Protein AF-A0A063ZDJ4-F1 (afdb_monomer_lite)

Sequence (96 aa):
MSEMTSIKIATGVKDRLNHLKIHPRETYSDLISRLASRAQVEVPPWQIPLIHVRINGVIRELKHPIEISAEMDEGEYILYNHEYRLLVVAPDLSEG

Secondary structure (DSSP, 8-state):
----------HHHHHHHHHT-SSTT--HHHHHHHHHHHHT-PPPPEEEEEEEEEETTEEEEEEEEEEEEEEEETTEEEEEETTTTEEEEES-SS--

Foldseek 3Di:
DDDDDDDDDDPVVVVVLCVQDPDNPDDSVNSVVVVVVVVPVFPFFDWDFDQWDQDPNDIDGDPGTDIWTWGADPQWIWIDDPVVGDTDIGSDPVPD

pLDDT: mean 84.02, std 11.53, range [45.44, 94.25]

Structure (mmCIF, N/CA/C/O backbone):
data_AF-A0A063ZDJ4-F1
#
_entry.id   AF-A0A063ZDJ4-F1
#
loop_
_atom_site.group_PDB
_atom_site.id
_atom_site.type_symbol
_atom_site.label_atom_id
_atom_site.label_alt_id
_atom_site.label_comp_id
_atom_site.label_asym_id
_atom_site.label_entity_id
_atom_site.label_seq_id
_atom_site.pdbx_PDB_ins_code
_atom_site.Cartn_x
_atom_site.Cartn_y
_atom_site.Cartn_z
_atom_site.occupancy
_atom_site.B_iso_or_equiv
_atom_site.auth_seq_id
_atom_site.auth_comp_id
_atom_site.auth_asym_id
_atom_site.auth_atom_id
_atom_site.pdbx_PDB_model_num
ATOM 1 N N . MET A 1 1 ? -17.728 1.852 -23.345 1.00 45.44 1 MET A N 1
ATOM 2 C CA . MET A 1 1 ? -16.743 2.876 -23.752 1.00 45.44 1 MET A CA 1
ATOM 3 C C . MET A 1 1 ? -15.788 3.028 -22.584 1.00 45.44 1 MET A C 1
ATOM 5 O O . MET A 1 1 ? -16.278 3.292 -21.497 1.00 45.44 1 MET A O 1
ATOM 9 N N . SER A 1 2 ? -14.495 2.748 -22.754 1.00 57.91 2 SER A N 1
ATOM 10 C CA . SER A 1 2 ? -13.519 2.892 -21.665 1.00 57.91 2 SER A CA 1
ATOM 11 C C . SER A 1 2 ? -13.335 4.374 -21.354 1.00 57.91 2 SER A C 1
ATOM 13 O O . SER A 1 2 ? -13.035 5.150 -22.262 1.00 57.91 2 SER A O 1
ATOM 15 N N . GLU A 1 3 ? -13.558 4.777 -20.105 1.00 79.06 3 GLU A N 1
ATOM 16 C CA . GLU A 1 3 ? -13.290 6.145 -19.665 1.00 79.06 3 GLU A CA 1
ATOM 17 C C . GLU A 1 3 ? -11.797 6.448 -19.836 1.00 79.06 3 GLU A C 1
ATOM 19 O O . GLU A 1 3 ? -10.941 5.753 -19.292 1.00 79.06 3 GLU A O 1
ATOM 24 N N . MET A 1 4 ? -11.478 7.474 -20.626 1.00 76.38 4 MET A N 1
ATOM 25 C CA . MET A 1 4 ? -10.113 7.975 -20.756 1.00 76.38 4 MET A CA 1
ATOM 26 C C . MET A 1 4 ? -9.920 9.140 -19.799 1.00 76.38 4 MET A C 1
ATOM 28 O O . MET A 1 4 ? -10.509 10.207 -19.969 1.00 76.38 4 MET A O 1
ATOM 32 N N . THR A 1 5 ? -9.055 8.944 -18.814 1.00 83.25 5 THR A N 1
ATOM 33 C CA . THR A 1 5 ? -8.610 10.001 -17.912 1.00 83.25 5 THR A CA 1
ATOM 34 C C . THR A 1 5 ? -7.250 10.519 -18.366 1.00 83.25 5 THR A C 1
ATOM 36 O O . THR A 1 5 ? -6.415 9.788 -18.897 1.00 83.25 5 THR A O 1
ATOM 39 N N . SER A 1 6 ? -7.032 11.825 -18.215 1.00 86.25 6 SER A N 1
ATOM 40 C CA . SER A 1 6 ? -5.750 12.458 -18.529 1.00 86.25 6 SER A CA 1
ATOM 41 C C . SER A 1 6 ? -4.992 12.745 -17.245 1.00 86.25 6 SER A C 1
ATOM 43 O O . SER A 1 6 ? -5.541 13.337 -16.319 1.00 86.25 6 SER A O 1
ATOM 45 N N . ILE A 1 7 ? -3.717 12.368 -17.208 1.00 86.50 7 ILE A N 1
ATOM 46 C CA . ILE A 1 7 ? -2.838 12.585 -16.059 1.00 86.50 7 ILE A CA 1
ATOM 47 C C . ILE A 1 7 ? -1.685 13.481 -16.506 1.00 86.50 7 ILE A C 1
ATOM 49 O O . ILE A 1 7 ? -1.089 13.273 -17.564 1.00 86.50 7 ILE A O 1
ATOM 53 N N . LYS A 1 8 ? -1.372 14.501 -15.703 1.00 90.75 8 LYS A N 1
ATOM 54 C CA . LYS A 1 8 ? -0.180 15.329 -15.904 1.00 90.75 8 LYS A CA 1
ATOM 55 C C . LYS A 1 8 ? 1.007 14.679 -15.209 1.00 90.75 8 LYS A C 1
ATOM 57 O O . LYS A 1 8 ? 0.913 14.310 -14.045 1.00 90.75 8 LYS A O 1
ATOM 62 N N . ILE A 1 9 ? 2.128 14.600 -15.914 1.00 89.38 9 ILE A N 1
ATOM 63 C CA . ILE A 1 9 ? 3.386 14.065 -15.392 1.00 89.38 9 ILE A CA 1
ATOM 64 C C . ILE A 1 9 ? 4.536 15.011 -15.725 1.00 89.38 9 ILE A C 1
ATOM 66 O O . ILE A 1 9 ? 4.465 15.775 -16.690 1.00 89.38 9 ILE A O 1
ATOM 70 N N . ALA A 1 10 ? 5.604 14.950 -14.932 1.00 94.25 10 ALA A N 1
ATOM 71 C CA . ALA A 1 10 ? 6.827 15.691 -15.212 1.00 94.25 10 ALA A CA 1
ATOM 72 C C . ALA A 1 10 ? 7.484 15.205 -16.517 1.00 94.25 10 ALA A C 1
ATOM 74 O O . ALA A 1 10 ? 7.431 14.019 -16.850 1.00 94.25 10 ALA A O 1
ATOM 75 N N . THR A 1 11 ? 8.158 16.108 -17.235 1.00 91.88 11 THR A N 1
ATOM 76 C CA . THR A 1 11 ? 8.799 15.805 -18.528 1.00 91.88 11 THR A CA 1
ATOM 77 C C . THR A 1 11 ? 9.804 14.657 -18.422 1.00 91.88 11 THR A C 1
ATOM 79 O O . THR A 1 11 ? 9.746 13.728 -19.219 1.00 91.88 11 THR A O 1
ATOM 82 N N . GLY A 1 12 ? 10.631 14.637 -17.371 1.00 91.56 12 GLY A N 1
ATOM 83 C CA . GLY A 1 12 ? 11.582 13.541 -17.152 1.00 91.56 12 GLY A CA 1
ATOM 84 C C . GLY A 1 12 ? 10.910 12.174 -16.959 1.00 91.56 12 GLY A C 1
ATOM 85 O O . GLY A 1 12 ? 11.445 11.157 -17.392 1.00 91.56 12 GLY A O 1
ATOM 86 N N . VAL A 1 13 ? 9.705 12.131 -16.378 1.00 89.75 13 VAL A N 1
ATOM 87 C CA . VAL 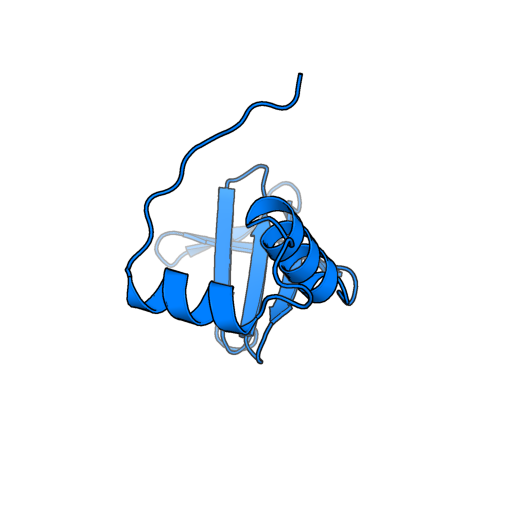A 1 13 ? 8.924 10.887 -16.252 1.00 89.75 13 VAL A CA 1
ATOM 88 C C . VAL A 1 13 ? 8.403 10.452 -17.620 1.00 89.75 13 VAL A C 1
ATOM 90 O O . VAL A 1 13 ? 8.538 9.286 -17.978 1.00 89.75 13 VAL A O 1
ATOM 93 N N . LYS A 1 14 ? 7.876 11.387 -18.421 1.00 91.38 14 LYS A N 1
ATOM 94 C CA . LYS A 1 14 ? 7.437 11.113 -19.799 1.00 91.38 14 LYS A CA 1
ATOM 95 C C . LYS A 1 14 ? 8.570 10.533 -20.649 1.00 91.38 14 LYS A C 1
ATOM 97 O O . LYS A 1 14 ? 8.348 9.569 -21.382 1.00 91.38 14 LYS A O 1
ATOM 102 N N . ASP A 1 15 ? 9.772 11.088 -20.532 1.00 92.25 15 ASP A N 1
ATOM 103 C CA . ASP A 1 15 ? 10.935 10.617 -21.281 1.00 92.25 15 ASP A CA 1
ATOM 104 C C . ASP A 1 15 ? 11.332 9.204 -20.852 1.00 92.25 15 ASP A C 1
ATOM 106 O O . ASP A 1 15 ? 11.527 8.341 -21.705 1.00 92.25 15 ASP A O 1
ATOM 110 N N . ARG A 1 16 ? 11.357 8.909 -19.547 1.00 91.38 16 ARG A N 1
ATOM 111 C CA . ARG A 1 16 ? 11.592 7.540 -19.053 1.00 91.38 16 ARG A CA 1
ATOM 112 C C . ARG A 1 16 ? 10.542 6.559 -19.579 1.00 91.38 16 ARG A C 1
ATOM 114 O O . ARG A 1 16 ? 10.911 5.503 -20.082 1.00 91.38 16 ARG A O 1
ATOM 121 N N . LEU A 1 17 ? 9.257 6.924 -19.549 1.00 91.12 17 LEU A N 1
ATOM 122 C CA . LEU A 1 17 ? 8.185 6.089 -20.103 1.00 91.12 17 LEU A CA 1
ATOM 123 C C . LEU A 1 17 ? 8.377 5.826 -21.604 1.00 91.12 17 LEU A C 1
ATOM 125 O O . LEU A 1 17 ? 8.116 4.720 -22.061 1.00 91.12 17 LEU A O 1
ATOM 129 N N . ASN A 1 18 ? 8.872 6.799 -22.374 1.00 91.75 18 ASN A N 1
ATOM 130 C CA . ASN A 1 18 ? 9.170 6.591 -23.794 1.00 91.75 18 ASN A CA 1
ATOM 131 C C . ASN A 1 18 ? 10.270 5.550 -24.028 1.00 91.75 18 ASN A C 1
ATOM 133 O O . ASN A 1 18 ? 10.136 4.740 -24.941 1.00 91.75 18 ASN A O 1
ATOM 137 N N . HIS A 1 19 ? 11.320 5.537 -23.204 1.00 92.56 19 HIS A N 1
ATOM 138 C CA . HIS A 1 19 ? 12.401 4.549 -23.308 1.00 92.56 19 HIS A CA 1
ATOM 139 C C . HIS A 1 19 ? 11.964 3.137 -22.896 1.00 92.56 19 HIS A C 1
ATOM 141 O O . HIS A 1 19 ? 12.572 2.158 -23.317 1.00 92.56 19 HIS A O 1
ATOM 147 N N . LEU A 1 20 ? 10.902 3.022 -22.094 1.00 91.31 20 LEU A N 1
ATOM 148 C CA . LEU A 1 20 ? 10.324 1.744 -21.671 1.00 91.31 20 LEU A CA 1
ATOM 149 C C . LEU A 1 20 ? 9.336 1.155 -22.689 1.00 91.31 20 LEU A C 1
ATOM 151 O O . LEU A 1 20 ? 8.776 0.079 -22.440 1.00 91.31 20 LEU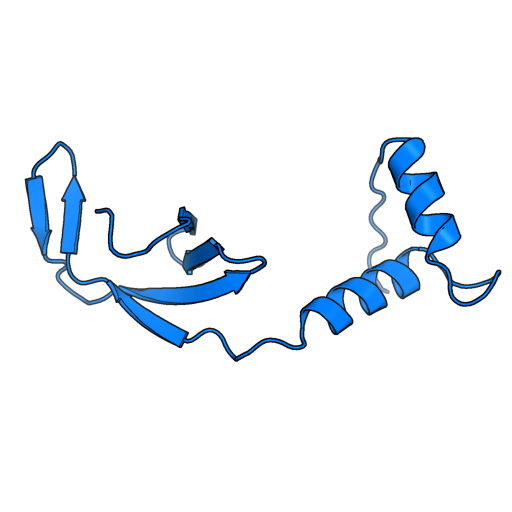 A O 1
ATOM 155 N N . LYS A 1 21 ? 9.097 1.843 -23.815 1.00 92.88 21 LYS A N 1
ATOM 156 C CA . LYS A 1 21 ? 8.247 1.326 -24.885 1.00 92.88 21 LYS A CA 1
ATOM 157 C C . LYS A 1 21 ? 8.910 0.151 -25.580 1.00 92.88 21 LYS A C 1
ATOM 159 O O . LYS A 1 21 ? 10.039 0.250 -26.046 1.00 92.88 21 LYS A O 1
ATOM 164 N N . ILE A 1 22 ? 8.172 -0.944 -25.709 1.00 91.62 22 ILE A N 1
ATOM 165 C CA . ILE A 1 22 ? 8.639 -2.136 -26.432 1.00 91.62 22 ILE A CA 1
ATOM 166 C C . ILE A 1 22 ? 8.441 -2.004 -27.945 1.00 91.62 22 ILE A C 1
ATOM 168 O O . ILE A 1 22 ? 9.081 -2.706 -28.722 1.00 91.62 22 ILE A O 1
ATOM 172 N N . HIS A 1 23 ? 7.557 -1.099 -28.373 1.00 88.75 23 HIS A N 1
ATOM 173 C CA . HIS A 1 23 ? 7.292 -0.820 -29.777 1.00 88.75 23 HIS A CA 1
ATOM 174 C C . HIS A 1 23 ? 7.006 0.678 -29.980 1.00 88.75 23 HIS A C 1
ATOM 176 O O . HIS A 1 23 ? 6.317 1.277 -29.151 1.00 88.75 23 HIS A O 1
ATOM 182 N N . PRO A 1 24 ? 7.431 1.298 -31.099 1.00 86.06 24 PRO A N 1
ATOM 183 C CA . PRO A 1 24 ? 7.203 2.726 -31.353 1.00 86.06 24 PRO A CA 1
ATOM 184 C C . PRO A 1 24 ? 5.731 3.165 -31.297 1.00 86.06 24 PRO A C 1
ATOM 186 O O . PRO A 1 24 ? 5.436 4.323 -31.012 1.00 86.06 24 PRO A O 1
ATOM 189 N N . ARG A 1 25 ? 4.802 2.238 -31.565 1.00 91.50 25 ARG A N 1
ATOM 190 C CA . ARG A 1 25 ? 3.345 2.473 -31.539 1.00 91.50 25 ARG A CA 1
ATOM 191 C C . ARG A 1 25 ? 2.657 2.071 -30.232 1.00 91.50 25 ARG A C 1
ATOM 193 O O . ARG A 1 25 ? 1.441 2.192 -30.156 1.00 91.50 25 ARG A O 1
ATOM 200 N N . GLU A 1 26 ? 3.392 1.582 -29.234 1.00 91.88 26 GLU A N 1
ATOM 201 C CA . GLU A 1 26 ? 2.805 1.268 -27.928 1.00 91.88 26 GLU A CA 1
ATOM 202 C C . GLU A 1 26 ? 2.226 2.549 -27.306 1.00 91.88 26 GLU A C 1
ATOM 204 O O . GLU A 1 26 ? 2.897 3.596 -27.238 1.00 91.88 26 GLU A O 1
ATOM 209 N N . THR A 1 27 ? 0.958 2.484 -26.896 1.00 92.31 27 THR A N 1
ATOM 210 C CA . THR A 1 27 ? 0.303 3.606 -26.223 1.00 92.31 27 THR A CA 1
ATOM 211 C C . THR A 1 27 ? 0.800 3.707 -24.783 1.00 92.31 27 THR A C 1
ATOM 213 O O . THR A 1 27 ? 1.292 2.739 -24.207 1.00 92.31 27 THR A O 1
ATOM 216 N N . TYR A 1 28 ? 0.678 4.885 -24.166 1.00 90.06 28 TYR A N 1
ATOM 217 C CA . TYR A 1 28 ? 1.003 5.002 -22.741 1.00 90.06 28 TYR A CA 1
ATOM 218 C C . TYR A 1 28 ? 0.078 4.147 -21.872 1.00 90.06 28 TYR A C 1
ATOM 220 O O . TYR A 1 28 ? 0.533 3.642 -20.855 1.00 90.06 28 TYR A O 1
ATOM 228 N N . SER A 1 29 ? -1.179 3.947 -22.284 1.00 89.75 29 SER A N 1
ATOM 229 C CA . SER A 1 29 ? -2.106 3.071 -21.566 1.00 89.75 29 SER A CA 1
ATOM 230 C C . SER A 1 29 ? -1.597 1.632 -21.559 1.00 89.75 29 SER A C 1
ATOM 232 O O . SER A 1 29 ? -1.469 1.050 -20.490 1.00 89.75 29 SER A O 1
ATOM 234 N N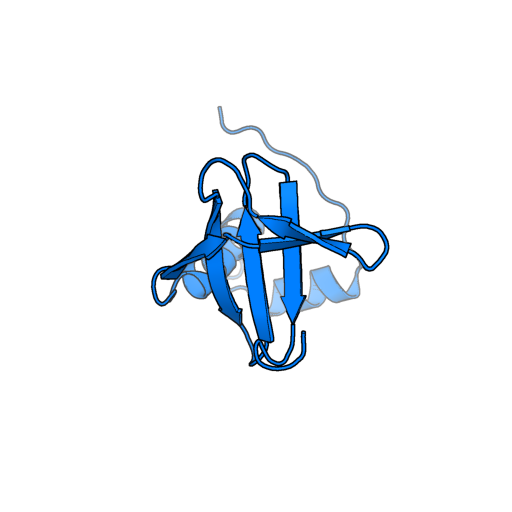 . ASP A 1 30 ? -1.225 1.094 -22.724 1.00 90.94 30 ASP A N 1
ATOM 235 C CA . ASP A 1 30 ? -0.721 -0.282 -22.836 1.00 90.94 30 ASP A CA 1
ATOM 236 C C . ASP A 1 30 ? 0.585 -0.464 -22.059 1.00 90.94 30 ASP A C 1
ATOM 238 O O . ASP A 1 30 ? 0.762 -1.451 -21.346 1.00 90.94 30 ASP A O 1
ATOM 242 N N . LEU A 1 31 ? 1.482 0.525 -22.149 1.00 91.56 31 LEU A N 1
ATOM 243 C CA . LEU A 1 31 ? 2.736 0.525 -21.408 1.00 91.56 31 LEU A CA 1
ATOM 244 C C . LEU A 1 31 ? 2.495 0.508 -19.896 1.00 91.56 31 LEU A C 1
ATOM 246 O O . LEU A 1 31 ? 3.109 -0.292 -19.196 1.00 91.56 31 LEU A O 1
ATOM 250 N N . ILE A 1 32 ? 1.608 1.369 -19.391 1.00 88.94 32 ILE A N 1
ATOM 251 C CA . ILE A 1 32 ? 1.285 1.441 -17.961 1.00 88.94 32 ILE A CA 1
ATOM 252 C C . ILE A 1 32 ? 0.618 0.141 -17.508 1.00 88.94 32 ILE A C 1
ATOM 254 O O . ILE A 1 32 ? 1.032 -0.417 -16.497 1.00 88.94 32 ILE A O 1
ATOM 258 N N . SER A 1 33 ? -0.341 -0.389 -18.272 1.00 86.81 33 SER A N 1
ATOM 259 C CA . SER A 1 33 ? -0.985 -1.672 -17.975 1.00 86.81 33 SER A CA 1
ATOM 260 C C . SER A 1 33 ? 0.022 -2.819 -17.917 1.00 86.81 33 SER A C 1
ATOM 262 O O . SER A 1 33 ? -0.044 -3.641 -17.009 1.00 86.81 33 SER A O 1
ATOM 264 N N . ARG A 1 34 ? 0.998 -2.850 -18.830 1.00 88.81 34 ARG A N 1
ATOM 265 C CA . ARG A 1 34 ? 2.073 -3.850 -18.836 1.00 88.81 34 ARG A CA 1
ATOM 266 C C . ARG A 1 34 ? 3.033 -3.697 -17.659 1.00 88.81 34 ARG A C 1
ATOM 268 O O . ARG A 1 34 ? 3.540 -4.697 -17.156 1.00 88.81 34 ARG A O 1
ATOM 275 N N . LEU A 1 35 ? 3.356 -2.469 -17.258 1.00 85.44 35 LEU A N 1
ATOM 276 C CA . LEU A 1 35 ? 4.182 -2.234 -16.073 1.00 85.44 35 LEU A CA 1
ATOM 277 C C . LEU A 1 35 ? 3.436 -2.676 -14.809 1.00 85.44 35 LEU A C 1
AT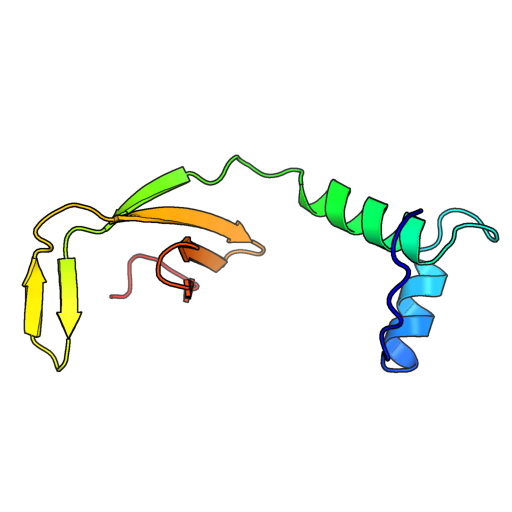OM 279 O O . LEU A 1 35 ? 4.002 -3.418 -14.012 1.00 85.44 35 LEU A O 1
ATOM 283 N N . ALA A 1 36 ? 2.154 -2.326 -14.688 1.00 80.69 36 ALA A N 1
ATOM 284 C CA . ALA A 1 36 ? 1.298 -2.754 -13.585 1.00 80.69 36 ALA A CA 1
ATOM 285 C C . ALA A 1 36 ? 1.144 -4.285 -13.527 1.00 80.69 36 ALA A C 1
ATOM 287 O O . ALA A 1 36 ? 1.246 -4.875 -12.459 1.00 80.69 36 ALA A O 1
ATOM 288 N N . SER A 1 37 ? 0.993 -4.958 -14.672 1.00 74.25 37 SER A N 1
ATOM 289 C CA . SER A 1 37 ? 0.877 -6.422 -14.713 1.00 74.25 37 SER A CA 1
ATOM 290 C C . SER A 1 37 ? 2.192 -7.154 -14.425 1.00 74.25 37 SER A C 1
ATOM 292 O O . SER A 1 37 ? 2.178 -8.347 -14.152 1.00 74.25 37 SER A O 1
ATOM 294 N N . ARG A 1 38 ? 3.344 -6.483 -14.561 1.00 64.88 38 ARG A N 1
ATOM 295 C CA . ARG A 1 38 ? 4.658 -7.046 -14.202 1.00 64.88 38 ARG A CA 1
ATOM 296 C C . ARG A 1 38 ? 4.998 -6.836 -12.732 1.00 64.88 38 ARG A C 1
ATOM 298 O O . ARG A 1 38 ? 5.720 -7.662 -12.191 1.00 64.88 38 ARG A O 1
ATOM 305 N N . ALA A 1 39 ? 4.479 -5.776 -12.112 1.00 56.47 39 ALA A N 1
ATOM 306 C CA . ALA A 1 39 ? 4.491 -5.645 -10.656 1.00 56.47 39 ALA A CA 1
ATOM 307 C C . ALA A 1 39 ? 3.698 -6.794 -10.002 1.00 56.47 39 ALA A C 1
ATOM 309 O O . ALA A 1 39 ? 4.147 -7.347 -9.012 1.00 56.47 39 ALA A O 1
ATOM 310 N N . GLN A 1 40 ? 2.631 -7.268 -10.661 1.00 51.59 40 GLN A N 1
ATOM 311 C CA . GLN A 1 40 ? 1.835 -8.438 -10.259 1.00 51.59 40 GLN A CA 1
ATOM 312 C C . GLN A 1 40 ? 2.520 -9.813 -10.414 1.00 51.59 40 GLN A C 1
ATOM 314 O O . GLN A 1 40 ? 1.839 -10.839 -10.450 1.00 51.59 40 GLN A O 1
ATOM 319 N N . VAL A 1 41 ? 3.855 -9.906 -10.458 1.00 48.38 41 VAL A N 1
ATOM 320 C CA . VAL A 1 41 ? 4.517 -11.167 -10.054 1.00 48.38 41 VAL A CA 1
ATOM 321 C C . VAL A 1 41 ? 4.560 -11.180 -8.520 1.00 48.38 41 VAL A C 1
ATOM 323 O O . VAL A 1 41 ? 5.613 -11.212 -7.893 1.00 48.38 41 VAL A O 1
ATOM 326 N N . GLU A 1 42 ? 3.372 -11.061 -7.932 1.00 54.94 42 GLU A N 1
ATOM 327 C CA . GLU A 1 42 ? 3.116 -10.922 -6.509 1.00 54.94 42 GLU A CA 1
ATOM 328 C C . GLU A 1 42 ? 3.123 -12.319 -5.894 1.00 54.94 42 GLU A C 1
ATOM 330 O O . GLU A 1 42 ? 2.337 -13.200 -6.259 1.00 54.94 42 GLU A O 1
ATOM 335 N N . VAL A 1 43 ? 4.002 -12.526 -4.915 1.00 57.69 43 VAL A N 1
ATOM 336 C CA . VAL A 1 43 ? 3.642 -13.430 -3.823 1.00 57.69 43 VAL A CA 1
ATOM 337 C C . VAL A 1 43 ? 2.292 -12.918 -3.320 1.00 57.69 43 VAL A C 1
ATOM 339 O O . VAL A 1 43 ? 2.207 -11.726 -3.025 1.00 57.69 43 VAL A O 1
ATOM 342 N N . PRO A 1 44 ? 1.233 -13.746 -3.285 1.00 64.81 44 PRO A N 1
ATOM 343 C CA . PRO A 1 44 ? -0.069 -13.263 -2.862 1.00 64.81 44 PRO A CA 1
ATOM 344 C C . PRO A 1 44 ? 0.070 -12.589 -1.491 1.00 64.81 44 PRO A C 1
ATOM 346 O O . PRO A 1 44 ? 0.765 -13.155 -0.635 1.00 64.81 44 PRO A O 1
ATOM 349 N N . PRO A 1 45 ? -0.556 -11.414 -1.282 1.00 72.00 45 PRO A N 1
ATOM 350 C CA . PRO A 1 45 ? -0.534 -10.748 0.009 1.00 72.00 45 PRO A CA 1
ATOM 351 C C . PRO A 1 45 ? -0.940 -11.745 1.081 1.00 72.00 45 PRO A C 1
ATOM 353 O O . PRO A 1 45 ? -1.982 -12.403 0.970 1.00 72.00 45 PRO A O 1
ATOM 356 N N . TRP A 1 46 ? -0.115 -11.890 2.113 1.00 85.62 46 TRP A N 1
ATOM 357 C CA . TRP A 1 46 ? -0.513 -12.710 3.244 1.00 85.62 46 TRP A CA 1
ATOM 358 C C . TRP A 1 46 ? -1.405 -11.885 4.165 1.00 85.62 46 TRP A C 1
ATOM 360 O O . TRP A 1 46 ? -1.242 -10.674 4.318 1.00 85.62 46 TRP A O 1
ATOM 370 N N . GLN A 1 47 ? -2.387 -12.556 4.756 1.00 87.94 47 GLN A N 1
ATOM 371 C CA . GLN A 1 47 ? -3.352 -11.931 5.649 1.00 87.94 47 GLN A CA 1
ATOM 372 C C . GLN A 1 47 ? -2.870 -12.046 7.092 1.00 87.94 47 GLN A C 1
ATOM 374 O O . GLN A 1 47 ? -2.476 -13.126 7.542 1.00 87.94 47 GLN A O 1
ATOM 379 N N . ILE A 1 48 ? -2.875 -10.919 7.801 1.00 87.12 48 ILE A N 1
ATOM 380 C CA . ILE A 1 48 ? -2.498 -10.827 9.209 1.00 87.12 48 ILE A CA 1
ATOM 381 C C . ILE A 1 48 ? -3.697 -10.288 9.999 1.00 87.12 48 ILE A C 1
ATOM 383 O O . ILE A 1 48 ? -4.152 -9.174 9.723 1.00 87.12 48 ILE A O 1
ATOM 387 N N . PRO A 1 49 ? -4.173 -11.003 11.032 1.00 90.38 49 PRO A N 1
ATOM 388 C CA . PRO A 1 49 ? -5.221 -10.488 11.896 1.00 90.38 49 PRO A CA 1
ATOM 389 C C . PRO A 1 49 ? -4.655 -9.406 12.827 1.00 90.38 49 PRO A C 1
ATOM 391 O O . PRO A 1 49 ? -3.847 -9.679 13.719 1.00 90.38 49 PRO A O 1
ATOM 394 N N . LEU A 1 50 ? -5.114 -8.166 12.666 1.00 88.56 50 LEU A N 1
ATOM 395 C CA . LEU A 1 50 ? -4.856 -7.089 13.615 1.00 88.56 50 LEU A CA 1
ATOM 396 C C . LEU A 1 50 ? -5.769 -7.261 14.827 1.00 88.56 50 LEU A C 1
ATOM 398 O O . LEU A 1 50 ? -6.989 -7.145 14.722 1.00 88.56 50 LEU A O 1
ATOM 402 N N . ILE A 1 51 ? -5.159 -7.520 15.982 1.00 90.38 51 ILE A N 1
ATOM 403 C CA . ILE A 1 51 ? -5.867 -7.768 17.247 1.00 90.38 51 ILE A CA 1
ATOM 404 C C . ILE A 1 51 ? -5.679 -6.601 18.223 1.00 90.38 51 ILE A C 1
ATOM 406 O O . ILE A 1 51 ? -6.599 -6.248 18.956 1.00 90.38 51 ILE A O 1
ATOM 410 N N . HIS A 1 52 ? -4.506 -5.965 18.214 1.00 89.56 52 HIS A N 1
ATOM 411 C CA . HIS A 1 52 ? -4.144 -4.909 19.157 1.00 89.56 52 HIS A CA 1
ATOM 412 C C . HIS A 1 52 ? -3.789 -3.613 18.432 1.00 89.56 52 HIS A C 1
ATOM 414 O O . HIS A 1 52 ? -3.093 -3.633 17.421 1.00 89.56 52 HIS A O 1
ATOM 420 N N . VAL A 1 53 ? -4.215 -2.478 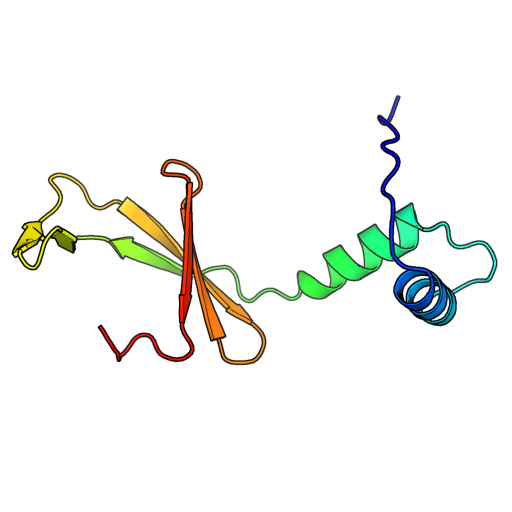18.984 1.00 86.88 53 VAL A N 1
ATOM 421 C CA . VAL A 1 53 ? -3.881 -1.136 18.485 1.00 86.88 53 VAL A CA 1
ATOM 422 C C . VAL A 1 53 ? -3.396 -0.244 19.622 1.00 86.88 53 VAL A C 1
ATOM 424 O O . VAL A 1 53 ? -3.938 -0.282 20.726 1.00 86.88 53 VAL A O 1
ATOM 427 N N . ARG A 1 54 ? -2.382 0.591 19.370 1.00 88.19 54 ARG A N 1
ATOM 428 C CA . ARG A 1 54 ? -1.895 1.588 20.335 1.00 88.19 54 ARG A CA 1
ATOM 429 C C . ARG A 1 54 ? -2.491 2.955 20.002 1.00 88.19 54 ARG A C 1
ATOM 431 O O . ARG A 1 54 ? -2.171 3.535 18.972 1.00 88.19 54 ARG A O 1
ATOM 438 N N . ILE A 1 55 ? -3.337 3.487 20.883 1.00 85.81 55 ILE A N 1
ATOM 439 C CA . ILE A 1 55 ? -3.981 4.800 20.725 1.00 85.81 55 ILE A CA 1
ATOM 440 C C . ILE A 1 55 ? -3.595 5.665 21.920 1.00 85.81 55 ILE A C 1
ATOM 442 O O . ILE A 1 55 ? -3.866 5.294 23.062 1.00 85.81 55 ILE A O 1
ATOM 446 N N . ASN A 1 56 ? -2.968 6.818 21.668 1.00 90.25 56 ASN A N 1
ATOM 447 C CA . ASN A 1 56 ? -2.491 7.738 22.711 1.00 90.25 56 ASN A CA 1
ATOM 448 C C . ASN A 1 56 ? -1.623 7.038 23.778 1.00 90.25 56 ASN A C 1
ATOM 450 O O . ASN A 1 56 ? -1.794 7.256 24.974 1.00 90.25 56 ASN A O 1
ATOM 454 N N . GLY A 1 57 ? -0.734 6.136 23.346 1.00 89.75 57 GLY A N 1
ATOM 455 C CA . GLY A 1 57 ? 0.154 5.371 24.233 1.00 89.75 57 GLY A CA 1
ATOM 456 C C . GLY A 1 57 ? -0.497 4.185 24.954 1.00 89.75 57 GLY A C 1
ATOM 457 O O . GLY A 1 57 ? 0.206 3.417 25.602 1.00 89.75 57 GLY A O 1
ATOM 458 N N . VAL A 1 58 ? -1.809 3.981 24.816 1.00 92.06 58 VAL A N 1
ATOM 459 C CA . VAL A 1 58 ? -2.529 2.867 25.447 1.00 92.06 58 VAL A CA 1
ATOM 460 C C . VAL A 1 58 ? -2.795 1.772 24.419 1.00 92.06 58 VAL A C 1
ATOM 462 O O . VAL A 1 58 ? -3.401 2.034 23.380 1.00 92.06 58 VAL A O 1
ATOM 465 N N . ILE A 1 59 ? -2.366 0.543 24.716 1.00 92.81 59 ILE A N 1
ATOM 466 C CA . ILE A 1 59 ? -2.684 -0.639 23.905 1.00 92.81 59 ILE A CA 1
ATOM 467 C C . ILE A 1 59 ? -4.122 -1.070 24.207 1.00 92.81 59 ILE A C 1
ATOM 469 O O . ILE A 1 59 ? -4.510 -1.210 25.367 1.00 92.81 59 ILE A O 1
ATOM 473 N N . ARG A 1 60 ? -4.918 -1.257 23.156 1.00 91.12 60 ARG A N 1
ATOM 474 C CA . ARG A 1 60 ? -6.303 -1.722 23.214 1.00 91.12 60 ARG A CA 1
ATOM 475 C C . ARG A 1 60 ? -6.468 -2.941 22.324 1.00 91.12 60 ARG A C 1
ATOM 477 O O . ARG A 1 60 ? -5.958 -2.962 21.208 1.00 91.12 60 ARG A O 1
ATOM 484 N N . GLU A 1 61 ? -7.211 -3.916 22.818 1.00 93.50 61 GLU A N 1
ATOM 485 C CA . GLU A 1 61 ? -7.653 -5.069 22.042 1.00 93.50 61 GLU A CA 1
ATOM 486 C C . GLU A 1 61 ? -8.918 -4.715 21.248 1.00 93.50 61 GLU A C 1
ATOM 488 O O . GLU A 1 61 ? -9.805 -4.000 21.734 1.00 93.50 61 GLU A O 1
ATOM 493 N N . LEU A 1 62 ? -8.987 -5.184 20.007 1.00 88.50 62 LEU A N 1
ATOM 494 C CA . LEU A 1 62 ? -10.139 -5.021 19.135 1.00 88.50 62 LEU A CA 1
ATOM 495 C C . LEU A 1 62 ? -11.189 -6.091 19.446 1.00 88.50 62 LEU A C 1
ATOM 497 O O . LEU A 1 62 ? -10.870 -7.252 19.667 1.00 88.50 62 LEU A O 1
ATOM 501 N N . LYS A 1 63 ? -12.473 -5.709 19.416 1.00 90.69 63 LYS A N 1
ATOM 502 C CA . LYS A 1 63 ? -13.584 -6.655 19.652 1.00 90.69 63 LYS A CA 1
ATOM 503 C C . LYS A 1 63 ? -13.653 -7.768 18.605 1.00 90.69 63 LYS A C 1
ATOM 505 O O . LYS A 1 63 ? -14.116 -8.858 18.912 1.00 90.69 63 LYS A O 1
ATOM 510 N N . HIS A 1 64 ? -13.244 -7.457 17.381 1.00 88.88 64 HIS A N 1
ATOM 511 C CA . HIS A 1 64 ? -13.117 -8.402 16.284 1.00 88.88 64 HIS A CA 1
ATOM 512 C C . HIS A 1 64 ? -11.781 -8.125 15.592 1.00 88.88 64 HIS A C 1
ATOM 514 O O . HIS A 1 64 ? -11.462 -6.945 15.400 1.00 88.88 64 HIS A O 1
ATOM 520 N N . PRO A 1 65 ? -11.014 -9.165 15.229 1.00 90.31 65 PRO A N 1
ATOM 521 C CA . PRO A 1 65 ? -9.820 -8.989 14.420 1.00 90.31 65 PRO A CA 1
ATOM 522 C C . PRO A 1 65 ? -10.151 -8.285 13.103 1.00 90.31 65 PRO A C 1
ATOM 524 O O . PRO A 1 65 ? -11.188 -8.552 12.493 1.00 90.31 65 PRO A O 1
ATOM 527 N N . ILE A 1 66 ? -9.266 -7.388 12.678 1.00 90.19 66 ILE A N 1
ATOM 528 C CA . ILE A 1 66 ? -9.336 -6.745 11.364 1.00 90.19 66 ILE A CA 1
ATOM 529 C C . ILE A 1 66 ? -8.275 -7.397 10.484 1.00 90.19 66 ILE A C 1
ATOM 531 O O . ILE A 1 66 ? -7.102 -7.393 10.844 1.00 90.19 66 ILE A O 1
ATOM 535 N N . GLU A 1 67 ? -8.671 -7.937 9.336 1.00 91.56 67 GLU A N 1
ATOM 536 C CA . GLU A 1 67 ? -7.722 -8.520 8.385 1.00 91.56 67 GLU A CA 1
ATOM 537 C C . GLU A 1 67 ? -6.896 -7.422 7.707 1.00 91.56 67 GLU A C 1
ATOM 539 O O . GLU A 1 67 ? -7.441 -6.509 7.078 1.00 91.56 67 GLU A O 1
ATOM 544 N N . ILE A 1 68 ? -5.575 -7.508 7.841 1.00 91.69 68 ILE A N 1
ATOM 545 C CA . ILE A 1 68 ? -4.610 -6.629 7.182 1.00 91.69 68 ILE A CA 1
ATOM 546 C C . ILE A 1 68 ? -3.911 -7.425 6.087 1.00 91.69 68 ILE A C 1
ATOM 548 O O . ILE A 1 68 ? -3.386 -8.508 6.341 1.00 91.69 68 ILE A O 1
ATOM 552 N N . SER A 1 69 ? -3.884 -6.873 4.878 1.00 91.62 69 SER A N 1
ATOM 553 C CA . SER A 1 69 ? -3.061 -7.396 3.793 1.00 91.62 69 SER A CA 1
ATOM 554 C C . SER A 1 69 ? -1.626 -6.927 3.977 1.00 91.62 69 SER A C 1
ATOM 556 O O . SER A 1 69 ? -1.393 -5.747 4.247 1.00 91.62 69 SER A O 1
ATOM 558 N N . ALA A 1 70 ? -0.678 -7.844 3.819 1.00 88.38 70 ALA A N 1
ATOM 559 C CA . ALA A 1 70 ? 0.744 -7.568 3.906 1.00 88.38 70 ALA A CA 1
ATOM 560 C C . ALA A 1 70 ? 1.458 -8.023 2.631 1.00 88.38 70 ALA A C 1
ATOM 562 O O . ALA A 1 70 ? 1.299 -9.162 2.190 1.00 88.38 70 ALA A O 1
ATOM 563 N N . GLU A 1 71 ? 2.260 -7.127 2.071 1.00 89.69 71 GLU A N 1
ATOM 564 C CA . GLU A 1 71 ? 3.102 -7.362 0.900 1.00 89.69 71 GLU A CA 1
ATOM 565 C C . GLU A 1 71 ? 4.523 -6.897 1.210 1.00 89.69 71 GLU A C 1
ATOM 567 O O . GLU A 1 71 ? 4.722 -6.021 2.051 1.00 89.69 71 GLU A O 1
ATOM 572 N N . MET A 1 72 ? 5.515 -7.491 0.550 1.00 83.31 72 MET A N 1
ATOM 573 C CA . MET A 1 72 ? 6.900 -7.033 0.628 1.00 83.31 72 MET A CA 1
ATOM 574 C C . MET A 1 72 ? 7.310 -6.497 -0.736 1.00 83.31 72 MET A C 1
ATOM 576 O O . MET A 1 72 ? 7.297 -7.246 -1.713 1.00 83.31 72 MET A O 1
ATOM 580 N N . ASP A 1 73 ? 7.700 -5.229 -0.781 1.00 83.31 73 ASP A N 1
ATOM 581 C CA . ASP A 1 73 ? 8.167 -4.548 -1.986 1.00 83.31 73 ASP A CA 1
ATOM 582 C C . ASP A 1 73 ? 9.510 -3.873 -1.704 1.00 83.31 73 ASP A C 1
ATOM 584 O O . ASP A 1 73 ? 9.673 -3.209 -0.688 1.00 83.31 73 ASP A O 1
ATOM 588 N N . GLU A 1 74 ? 10.504 -4.115 -2.560 1.00 84.94 74 GLU A N 1
ATOM 589 C CA . GLU A 1 74 ? 11.875 -3.580 -2.441 1.00 84.94 74 GLU A CA 1
ATOM 59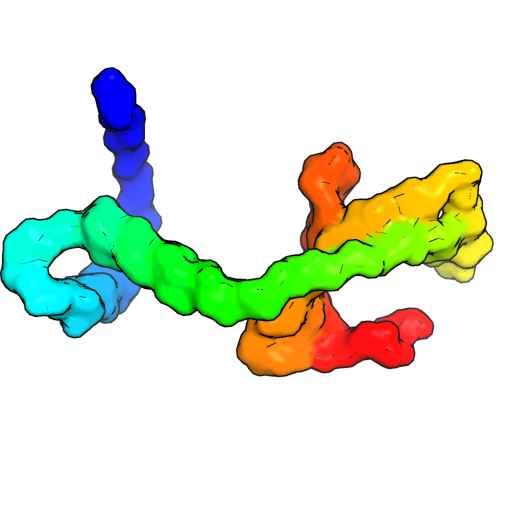0 C C . GLU A 1 74 ? 12.540 -3.687 -1.039 1.00 84.94 74 GLU A C 1
ATOM 592 O O . GLU A 1 74 ? 13.493 -2.970 -0.738 1.00 84.94 74 GLU A O 1
ATOM 597 N N . GLY A 1 75 ? 12.107 -4.635 -0.196 1.00 82.56 75 GLY A N 1
ATOM 598 C CA . GLY A 1 75 ? 12.618 -4.828 1.171 1.00 82.56 75 GLY A CA 1
ATOM 599 C C . GLY A 1 75 ? 11.842 -4.080 2.261 1.00 82.56 75 GLY A C 1
ATOM 600 O O . GLY A 1 75 ? 12.233 -4.141 3.423 1.00 82.56 75 GLY A O 1
ATOM 601 N N . GLU A 1 76 ? 10.742 -3.421 1.907 1.00 86.00 76 GLU A N 1
ATOM 602 C CA . GLU A 1 76 ? 9.792 -2.807 2.830 1.00 86.00 76 GLU A CA 1
ATOM 603 C C . GLU A 1 76 ? 8.497 -3.624 2.892 1.00 86.00 76 GLU A C 1
ATOM 605 O O . GLU A 1 76 ? 8.029 -4.181 1.898 1.00 86.00 76 GLU A O 1
ATOM 610 N N . TYR A 1 77 ? 7.894 -3.684 4.076 1.00 87.31 77 TYR A N 1
ATOM 611 C CA . TYR A 1 77 ? 6.563 -4.234 4.276 1.00 87.31 77 TYR A CA 1
ATOM 612 C C . TYR A 1 77 ? 5.512 -3.159 4.038 1.00 87.31 77 TYR A C 1
ATOM 614 O O . TYR A 1 77 ? 5.507 -2.118 4.698 1.00 87.31 77 TYR A O 1
ATOM 622 N N . ILE A 1 78 ? 4.576 -3.452 3.145 1.00 90.44 78 ILE A N 1
ATOM 623 C CA . ILE A 1 78 ? 3.390 -2.649 2.885 1.00 90.44 78 ILE A CA 1
ATOM 624 C C . ILE A 1 78 ? 2.208 -3.352 3.548 1.00 90.44 78 ILE A C 1
ATOM 626 O O . ILE A 1 78 ? 1.810 -4.445 3.153 1.00 90.44 78 ILE A O 1
ATOM 630 N N . LEU A 1 79 ? 1.644 -2.716 4.571 1.00 90.69 79 LEU A N 1
ATOM 631 C CA . LEU A 1 79 ? 0.474 -3.184 5.307 1.00 90.69 79 LEU A CA 1
ATOM 632 C C . LEU A 1 79 ? -0.723 -2.312 4.949 1.00 90.69 79 LEU A C 1
ATOM 634 O O . LEU A 1 79 ? -0.668 -1.089 5.107 1.00 90.69 79 LEU A O 1
ATOM 638 N N . TYR A 1 80 ? -1.826 -2.910 4.515 1.00 91.31 80 TYR A N 1
ATOM 639 C CA . TYR A 1 80 ? -3.000 -2.139 4.125 1.00 91.31 80 TYR A CA 1
ATOM 640 C C . TYR A 1 80 ? -4.327 -2.828 4.436 1.00 91.31 80 TYR A C 1
ATOM 642 O O . TYR A 1 80 ? -4.440 -4.048 4.537 1.00 91.31 80 TYR A O 1
ATOM 650 N N . ASN A 1 81 ? -5.364 -2.008 4.586 1.00 92.06 81 ASN A N 1
ATOM 651 C CA . ASN A 1 81 ? -6.747 -2.454 4.673 1.00 92.06 81 ASN A CA 1
ATOM 652 C C . ASN A 1 81 ? -7.665 -1.405 4.029 1.00 92.06 81 ASN A C 1
ATOM 654 O O . ASN A 1 81 ? -7.664 -0.229 4.405 1.00 92.06 81 ASN A O 1
ATOM 658 N N . HIS A 1 82 ? -8.466 -1.835 3.053 1.00 85.38 82 HIS A N 1
ATOM 659 C CA . HIS A 1 82 ? -9.323 -0.938 2.275 1.00 85.38 82 HIS A CA 1
ATOM 660 C C . HIS A 1 82 ? -10.569 -0.464 3.030 1.00 85.38 82 HIS A C 1
ATOM 662 O O . HIS A 1 82 ? -11.007 0.667 2.816 1.00 85.38 82 HIS A O 1
ATOM 668 N N . GLU A 1 83 ? -11.124 -1.295 3.915 1.00 88.19 83 GLU A N 1
ATOM 669 C CA . GLU A 1 83 ? -12.323 -0.982 4.705 1.00 88.19 83 GLU A CA 1
ATOM 670 C C . GLU A 1 83 ? -12.088 0.237 5.605 1.00 88.19 83 GLU A C 1
ATOM 672 O O . GLU A 1 83 ? -12.900 1.161 5.649 1.00 88.19 83 GLU A O 1
ATOM 677 N N . TYR A 1 84 ? -10.920 0.279 6.244 1.00 85.62 84 TYR A N 1
ATOM 678 C CA . TYR A 1 84 ? -10.521 1.324 7.184 1.00 85.62 84 TYR A CA 1
ATOM 679 C C . TYR A 1 84 ? -9.557 2.354 6.581 1.00 85.62 84 TYR A C 1
ATOM 681 O O . TYR A 1 84 ? -9.114 3.256 7.290 1.00 85.62 84 TYR A O 1
ATOM 689 N N . ARG A 1 85 ? -9.252 2.259 5.276 1.00 85.75 85 ARG A N 1
ATOM 690 C CA . ARG A 1 85 ? -8.298 3.132 4.559 1.00 85.75 85 ARG A CA 1
ATOM 691 C C . ARG A 1 85 ? -6.931 3.208 5.249 1.00 85.75 85 ARG A C 1
ATOM 693 O O . ARG A 1 85 ? -6.331 4.278 5.344 1.00 85.75 85 ARG A O 1
ATOM 700 N N . LEU A 1 86 ? -6.463 2.070 5.749 1.00 86.31 86 LEU A N 1
ATOM 701 C CA . LEU A 1 86 ? -5.164 1.940 6.394 1.00 86.31 86 LEU A CA 1
ATOM 702 C C . LEU A 1 86 ? -4.105 1.639 5.335 1.00 86.31 86 LEU A C 1
ATOM 704 O O . LEU A 1 86 ? -4.310 0.765 4.494 1.00 86.31 86 LEU A O 1
ATOM 708 N N . LEU A 1 87 ? -2.986 2.356 5.404 1.00 90.00 87 LEU A N 1
ATOM 709 C CA . LEU A 1 87 ? -1.779 2.097 4.628 1.00 90.00 87 LEU A CA 1
ATOM 710 C C . LEU A 1 87 ? -0.574 2.467 5.492 1.00 90.00 87 LEU A C 1
ATOM 712 O O . LEU A 1 87 ? -0.462 3.608 5.943 1.00 90.00 87 LEU A O 1
ATOM 716 N N . VAL A 1 88 ? 0.302 1.500 5.728 1.00 87.69 88 VAL A N 1
ATOM 717 C CA . VAL A 1 88 ? 1.537 1.655 6.494 1.00 87.69 88 VAL A CA 1
ATOM 718 C C . VAL A 1 88 ? 2.666 1.010 5.706 1.00 87.69 88 VAL A C 1
ATOM 720 O O . VAL A 1 88 ? 2.493 -0.073 5.154 1.00 87.69 88 VAL A O 1
ATOM 723 N N . VAL A 1 89 ? 3.813 1.681 5.671 1.00 88.25 89 VAL A N 1
ATOM 724 C CA . VAL A 1 89 ? 5.049 1.153 5.094 1.00 88.25 89 VAL A CA 1
ATOM 725 C C . VAL A 1 89 ? 6.078 1.083 6.212 1.00 88.25 89 VAL A C 1
ATOM 727 O O . VAL A 1 89 ? 6.265 2.070 6.929 1.00 88.25 89 VAL A O 1
ATOM 730 N N . ALA A 1 90 ? 6.691 -0.082 6.398 1.00 83.88 90 ALA A N 1
ATOM 731 C CA . ALA A 1 90 ? 7.687 -0.309 7.435 1.00 83.88 90 ALA A CA 1
ATOM 732 C C . ALA A 1 90 ? 8.861 -1.135 6.886 1.00 83.88 90 ALA A C 1
ATOM 734 O O . ALA A 1 90 ? 8.624 -2.170 6.268 1.00 83.88 90 ALA A O 1
ATOM 735 N N . PRO A 1 91 ? 10.120 -0.739 7.136 1.00 81.62 91 PRO A N 1
ATOM 736 C CA . PRO A 1 91 ? 11.286 -1.519 6.713 1.00 81.62 91 PRO A CA 1
ATOM 737 C C . PRO A 1 91 ? 11.440 -2.823 7.515 1.00 81.62 91 PRO A C 1
ATOM 739 O O . PRO A 1 91 ? 12.060 -3.772 7.046 1.00 81.62 91 PRO A O 1
ATOM 742 N N . ASP A 1 92 ? 10.864 -2.885 8.719 1.00 76.69 92 ASP A N 1
ATOM 743 C CA . ASP A 1 92 ? 10.827 -4.071 9.570 1.00 76.69 92 ASP A CA 1
ATOM 744 C C . ASP A 1 92 ? 9.521 -4.092 10.383 1.00 76.69 92 ASP A C 1
ATOM 746 O O . ASP A 1 92 ? 9.089 -3.072 10.917 1.00 76.69 92 ASP A O 1
ATOM 750 N N . LEU A 1 93 ? 8.891 -5.265 10.481 1.00 70.56 93 LEU A N 1
ATOM 751 C CA . LEU A 1 93 ? 7.705 -5.504 11.310 1.00 70.56 93 LEU A CA 1
ATOM 752 C C . LEU A 1 93 ? 8.050 -5.731 12.789 1.00 70.56 93 LEU A C 1
ATOM 754 O O . LEU A 1 93 ? 7.148 -5.787 13.624 1.00 70.56 93 LEU A O 1
ATOM 758 N N . SER A 1 94 ? 9.333 -5.905 13.116 1.00 68.62 94 SER A N 1
ATOM 759 C CA . SER A 1 94 ? 9.800 -6.115 14.487 1.00 68.62 94 SER A CA 1
ATOM 760 C C . SER A 1 94 ? 9.888 -4.819 15.307 1.00 68.62 94 SER A C 1
ATOM 762 O O . SER A 1 94 ? 9.852 -4.869 16.538 1.00 68.62 94 SER A O 1
ATOM 764 N N . GLU A 1 95 ? 9.939 -3.658 14.648 1.00 53.94 95 GLU A N 1
ATOM 765 C CA . GLU A 1 95 ? 9.991 -2.350 15.301 1.00 53.94 95 GLU A CA 1
ATOM 766 C C . GLU A 1 95 ? 8.571 -1.784 15.500 1.00 53.94 95 GLU A C 1
ATOM 768 O O . GLU A 1 95 ? 8.005 -1.140 14.617 1.00 53.94 95 GLU A O 1
ATOM 773 N N . GLY A 1 96 ? 7.976 -2.023 16.678 1.00 53.31 96 GLY A N 1
ATOM 774 C CA . GLY A 1 96 ? 6.640 -1.526 17.055 1.00 53.31 96 GLY A CA 1
ATOM 775 C C . GLY A 1 96 ? 6.446 -1.270 18.546 1.00 53.31 96 GLY A C 1
ATOM 776 O O . GLY A 1 96 ? 6.897 -2.083 19.378 1.00 53.31 96 GLY A O 1
#

Radius of gyration: 19.05 Å; chains: 1; bounding box: 29×29×57 Å

=== Feature glossary ===
Key to the feature types in this record:

Secondary structure (8-state, DSSP). Secondary structure is the local, repeating backbone conformation. DSSP classifies it into eight states by reading the hydrogen-bond network: three helix types (H, G, I), two β types (E, B), two non-regular types (T, S), and unstructured coil (-).

Backbone torsions (φ/ψ). Backbone dihedral angles. Every residue except chain termini has a φ (preceding-C → N → Cα → C) and a ψ (N → Cα → C → next-N). They are reported in degrees following the IUPAC sign convention. Secondary structure is essentially a statement about which (φ, ψ) basin each residue occupies.

Predicted aligned error. Predicted Aligned Error (PAE) is an AlphaFold confidence matrix: entry (i, j) is the expected error in the position of residue j, in ångströms, when the prediction is superimposed on the true structure at residue i. Low PAE within a block of residues means that block is internally rigid and well-predicted; high PAE between two blocks means their relative placement is uncertain even if each block individually is confident.

B-factor. B-factor (Debye–Waller factor) reflects atomic displacement in the crystal lattice. It is an experimental observable (units Å²), not a prediction; low values mean the atom is pinned down, high values mean it moves or is heterogeneous across the crystal.

Secondary structure (3-state, P-SEA). Three-state secondary structure (P-SEA) collapses the eight DSSP classes into helix (a), strand (b), and coil (c). P-SEA assigns these from Cα geometry alone — distances and angles — without requiring backbone oxygens, so it works on any Cα trace.

Sequence. Primary structure: the covalent order of the twenty standard amino acids along the backbone. Two proteins with the same sequence will (almost always) fold to the same structure; two with 30% identity often share a fold but not the details.

pLDDT. pLDDT is the predicted lDDT-Cα score: AlphaFold's confidence that the local environment of each residue (all inter-atomic distances within 15 Å) is correctly placed. It is a per-residue number between 0 and 100, with higher meaning more reliable.

InterPro / GO / CATH / organism. Functional annotations link the protein to curated databases. InterPro entries identify conserved domains and families by matching the sequence against member-database signatures (Pfam, PROSITE, CDD, …). Gene Ontology (GO) terms describe molecular function, biological process, and cellular component in a controlled vocabulary. CATH places the structure in a hierarchical fold classification (Class/Architecture/Topology/Homologous-superfamily). The organism is the source species.

Contact-map, Ramachandran, and PAE plots. Three diagnostic plots accompany the record. The Cα contact map visualizes the tertiary structure as a 2D adjacency matrix (8 Å cutoff, sequence-local contacts suppressed). The Ramachandran plot shows the distribution of backbone (φ, ψ) torsions, with points in the α and β basins reflecting secondary structure content. The PAE plot shows AlphaFold's inter-residue confidence as a color matrix.

mmCIF coordinates. The mmCIF table is the protein's shape written out atom by atom. For each backbone N, Cα, C, and carbonyl O, it records an (x, y, z) coordinate triple in Å plus the residue type, chain letter, and residue number.

Radius of gyration, Cα contacts, bounding box. Three whole-structure scalars: the radius of gyration (RMS distance of Cα from centroid, in Å), the count of Cα–Cα contacts (pairs closer than 8 Å and separated by more than four residues in sequence — i.e. tertiary, not local, contacts), and the bounding-box dimensions. Together they distinguish compact globular folds from extended fibres or disordered chains.

Foldseek 3Di. The Foldseek 3Di string encodes local tertiary geometry as a 20-letter alphabet — one character per residue — derived from the relative positions of nearby Cα atoms. Unlike the amino-acid sequence, 3Di is a direct function of the 3D structure, so two proteins with the same fold have similar 3Di strings even at low sequence identity.

Rendered structure images. Six rendered views show the 3D structure from the faces of a cube — i.e. along ±x, ±y, ±z. Rendering representation is drawn randomly per protein from cartoon (secondary-structure ribbons), sticks (backbone bonds), or molecular surface; coloring is either N→C rainbow (blue at the N-terminus through red at the C-terminus) or one color per chain.

Nearest PDB structures. The Foldseek neighbor list gives the closest experimentally determined structures in the PDB, ranked by structural alignment. TM-score near 1 means near-identical fold; near 0.3 means only rough topology match. This is how one finds what a novel AlphaFold prediction most resembles in the solved-structure universe.

Solvent-accessible surface area. SASA measures how much of the protein is reachable by solvent. It is computed by rolling a water-sized probe over the atomic surface and summing the exposed area (Å²). Per-residue SASA distinguishes core (buried, low SASA) from surface (exposed, high SASA) residues; total SASA is a whole-molecule size measure.